Protein AF-A0AAU9UI06-F1 (afdb_monomer_lite)

pLDDT: mean 90.59, std 6.17, range [59.78, 96.38]

Foldseek 3Di:
DLVVVLVVCVVVVPPDPCNDSVSVVVQVVCPLLRLSNQVVVQVVLVVVCVVVVDDQGQDGDPGSVCSVVNQQSQLCSCVRVVPPPVVSNPD

Structure (mmCIF, N/CA/C/O backbone):
data_AF-A0AAU9UI06-F1
#
_entry.id   AF-A0AAU9UI06-F1
#
loop_
_atom_site.group_PDB
_atom_site.id
_atom_site.type_symbol
_atom_site.label_atom_id
_atom_site.label_alt_id
_atom_site.label_comp_id
_atom_site.label_asym_id
_atom_site.label_entity_id
_atom_site.label_seq_id
_atom_site.pdbx_PDB_ins_code
_atom_site.Cartn_x
_atom_site.Cartn_y
_atom_site.Cartn_z
_atom_site.occupancy
_atom_site.B_iso_or_equiv
_atom_site.auth_seq_id
_atom_site.auth_comp_id
_atom_site.auth_asym_id
_atom_site.auth_atom_id
_atom_site.pdbx_PDB_model_num
ATOM 1 N N . MET A 1 1 ? -8.123 -9.844 -13.497 1.00 64.25 1 MET A N 1
ATOM 2 C CA . MET A 1 1 ? -7.668 -9.330 -12.189 1.00 64.25 1 MET A CA 1
ATOM 3 C C . MET A 1 1 ? -6.780 -8.112 -12.364 1.00 64.25 1 MET A C 1
ATOM 5 O O . MET A 1 1 ? -7.166 -7.071 -11.870 1.00 64.25 1 MET A O 1
ATOM 9 N N . GLU A 1 2 ? -5.639 -8.190 -13.062 1.00 70.69 2 GLU A N 1
ATOM 10 C CA . GLU A 1 2 ? -4.761 -7.013 -13.240 1.00 70.69 2 GLU A CA 1
ATOM 11 C C . GLU A 1 2 ? -5.413 -5.906 -14.080 1.00 70.69 2 GLU A C 1
ATOM 13 O O . GLU A 1 2 ? -5.442 -4.758 -13.650 1.00 70.69 2 GLU A O 1
ATOM 18 N N . ASN A 1 3 ? -6.049 -6.264 -15.200 1.00 76.94 3 ASN A N 1
ATOM 19 C CA . ASN A 1 3 ? -6.818 -5.305 -16.004 1.00 76.94 3 ASN A CA 1
ATOM 20 C C . ASN A 1 3 ? -8.005 -4.711 -15.231 1.00 76.94 3 ASN A C 1
ATOM 22 O O . ASN A 1 3 ? -8.235 -3.515 -15.313 1.00 76.94 3 ASN A O 1
ATOM 26 N N . ASP A 1 4 ? -8.676 -5.505 -14.387 1.00 88.25 4 ASP A N 1
ATOM 27 C CA . ASP A 1 4 ? -9.781 -5.006 -13.552 1.00 88.25 4 ASP A CA 1
ATOM 28 C C . ASP A 1 4 ? -9.298 -3.946 -12.539 1.00 88.25 4 ASP A C 1
ATOM 30 O O . ASP A 1 4 ? -10.021 -3.001 -12.219 1.00 88.25 4 ASP A O 1
ATOM 34 N N . ILE A 1 5 ? -8.068 -4.095 -12.025 1.00 90.06 5 ILE A N 1
ATOM 35 C CA . ILE A 1 5 ? -7.450 -3.115 -11.123 1.00 90.06 5 ILE A CA 1
ATOM 36 C C . ILE A 1 5 ? -7.095 -1.842 -11.893 1.00 90.06 5 ILE A C 1
ATOM 38 O O . ILE A 1 5 ? -7.386 -0.756 -11.403 1.00 90.06 5 ILE A O 1
ATOM 42 N N . LEU A 1 6 ? -6.503 -1.955 -13.084 1.00 90.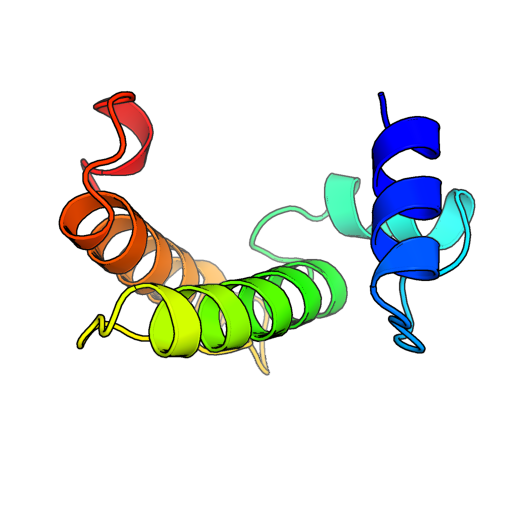44 6 LEU A N 1
ATOM 43 C CA . LEU A 1 6 ? -6.150 -0.794 -13.910 1.00 90.44 6 LEU A CA 1
ATOM 44 C C . LEU A 1 6 ? -7.387 -0.009 -14.359 1.00 90.44 6 LEU A C 1
ATOM 46 O O . LEU A 1 6 ? -7.389 1.217 -14.259 1.00 90.44 6 LEU A O 1
ATOM 50 N N . ASP A 1 7 ? -8.453 -0.703 -14.757 1.00 91.56 7 ASP A N 1
ATOM 51 C CA . ASP A 1 7 ? -9.742 -0.083 -15.071 1.00 91.56 7 ASP A CA 1
ATOM 52 C C . ASP A 1 7 ? -10.300 0.656 -13.843 1.00 91.56 7 ASP A C 1
ATOM 54 O O . ASP A 1 7 ? -10.681 1.820 -13.938 1.00 91.56 7 ASP A O 1
ATOM 58 N N . SER A 1 8 ? -10.241 0.034 -12.658 1.00 91.75 8 SER A N 1
ATOM 59 C CA . SER A 1 8 ? -10.675 0.672 -11.405 1.00 91.75 8 SER A CA 1
ATOM 60 C C . SER A 1 8 ? -9.828 1.898 -11.041 1.00 91.75 8 SER A C 1
ATOM 62 O O . SER A 1 8 ? -10.356 2.890 -10.545 1.00 91.75 8 SER A O 1
ATOM 64 N N . LEU A 1 9 ? -8.511 1.855 -11.271 1.00 90.44 9 LEU A N 1
ATOM 65 C CA . LEU A 1 9 ? -7.622 3.001 -11.054 1.00 90.44 9 LEU A CA 1
ATOM 66 C C . LEU A 1 9 ? -7.961 4.153 -12.007 1.00 90.44 9 LEU A C 1
ATOM 68 O O . LEU A 1 9 ? -7.988 5.308 -11.583 1.00 90.44 9 LEU A O 1
ATOM 72 N N . ASN A 1 10 ? -8.264 3.841 -13.266 1.00 90.25 10 ASN A N 1
ATOM 73 C CA . ASN A 1 10 ? -8.703 4.822 -14.249 1.00 90.25 10 ASN A CA 1
ATOM 74 C C . ASN A 1 10 ? -10.057 5.447 -13.865 1.00 90.25 10 ASN A C 1
ATOM 76 O O . ASN A 1 10 ? -10.208 6.666 -13.922 1.00 90.25 10 ASN A O 1
ATOM 80 N N . ASP A 1 11 ? -11.008 4.644 -13.378 1.00 91.75 11 ASP A N 1
ATOM 81 C CA . ASP A 1 11 ? -12.304 5.126 -12.876 1.00 91.75 11 ASP A CA 1
ATOM 82 C C . ASP A 1 11 ? -12.157 6.056 -11.657 1.00 91.75 11 ASP A C 1
ATOM 84 O O . ASP A 1 11 ? -12.936 6.996 -11.486 1.00 91.75 11 ASP A O 1
ATOM 88 N N . LEU A 1 12 ? -11.137 5.829 -10.822 1.00 88.62 12 LEU A N 1
ATOM 89 C CA . LEU A 1 12 ? -10.764 6.715 -9.713 1.00 88.62 12 LEU A CA 1
ATOM 90 C C . LEU A 1 12 ? -10.024 7.986 -10.171 1.00 88.62 12 LEU A C 1
ATOM 92 O O . LEU A 1 12 ? -9.756 8.860 -9.346 1.00 88.62 12 LEU A O 1
ATOM 96 N N . GLY A 1 13 ? -9.690 8.108 -11.461 1.00 87.75 13 GLY A N 1
ATOM 97 C CA . GLY A 1 13 ? -8.936 9.233 -12.015 1.00 87.75 13 GLY A CA 1
ATOM 98 C C . GLY A 1 13 ? -7.450 9.216 -11.647 1.00 87.75 13 GLY A C 1
ATOM 99 O O . GLY A 1 13 ? -6.834 10.272 -11.520 1.00 87.75 13 GLY A O 1
ATOM 100 N N . TYR A 1 14 ? -6.866 8.036 -11.422 1.00 87.38 14 TYR A N 1
ATOM 101 C CA . TYR A 1 14 ? -5.441 7.904 -11.129 1.00 87.38 14 TYR A CA 1
ATOM 102 C C . TYR A 1 14 ? -4.586 8.209 -12.370 1.00 87.38 14 TYR A C 1
ATOM 104 O O . TYR A 1 14 ? -4.578 7.453 -13.337 1.00 87.38 14 TYR A O 1
ATOM 112 N N . GLU A 1 15 ? -3.797 9.283 -12.313 1.00 82.44 15 GLU A N 1
ATOM 113 C CA . GLU A 1 15 ? -2.876 9.700 -13.389 1.00 82.44 15 GLU A CA 1
ATOM 114 C C . GLU A 1 15 ? -1.404 9.364 -13.085 1.00 82.44 15 GLU A C 1
ATOM 116 O O . GLU A 1 15 ? -0.474 10.000 -13.586 1.00 82.44 15 GLU A O 1
ATOM 121 N N . GLY A 1 16 ? -1.161 8.405 -12.193 1.00 81.88 16 GLY A N 1
ATOM 122 C CA . GLY A 1 16 ? 0.195 8.068 -11.781 1.00 81.88 16 GLY A CA 1
ATOM 123 C C . GLY A 1 16 ? 0.957 7.184 -12.781 1.00 81.88 16 GLY A C 1
ATOM 124 O O . GLY A 1 16 ? 0.421 6.745 -13.796 1.00 81.88 16 GLY A O 1
ATOM 125 N N . PRO A 1 17 ? 2.233 6.889 -12.477 1.00 79.94 17 PRO A N 1
ATOM 126 C CA . PRO A 1 17 ? 3.153 6.150 -13.354 1.00 79.94 17 PRO A CA 1
ATOM 127 C C . PRO A 1 17 ? 2.750 4.690 -13.604 1.00 79.94 17 PRO A C 1
ATOM 129 O O . PRO A 1 17 ? 3.298 4.045 -14.496 1.00 79.94 17 PRO A O 1
ATOM 132 N N . ILE A 1 18 ? 1.796 4.172 -12.829 1.00 85.62 18 ILE A N 1
ATOM 133 C CA . ILE A 1 18 ? 1.250 2.830 -12.983 1.00 85.62 18 ILE A CA 1
ATOM 134 C C . ILE A 1 18 ? -0.133 2.881 -13.651 1.00 85.62 18 ILE A C 1
ATOM 136 O O . ILE A 1 18 ? -1.149 2.540 -13.052 1.00 85.62 18 ILE A O 1
ATOM 140 N N . SER A 1 19 ? -0.167 3.359 -14.889 1.00 83.12 19 SER A N 1
ATOM 141 C CA . SER A 1 19 ? -1.391 3.472 -15.696 1.00 83.12 19 SER A CA 1
ATOM 142 C C . SER A 1 19 ? -1.448 2.471 -16.855 1.00 83.12 19 SER A C 1
ATOM 144 O O . SER A 1 19 ? -2.503 2.279 -17.451 1.00 83.12 19 SER A O 1
ATOM 146 N N . GLU A 1 20 ? -0.336 1.794 -17.154 1.00 86.44 20 GLU A N 1
ATOM 147 C CA . GLU A 1 20 ? -0.236 0.788 -18.214 1.00 86.44 20 GLU A CA 1
ATOM 148 C C . GLU A 1 20 ? 0.052 -0.606 -17.642 1.00 86.44 20 GLU A C 1
ATOM 150 O O . GLU A 1 20 ? 0.790 -0.749 -16.665 1.00 86.44 20 GLU A O 1
ATOM 155 N N . GLU A 1 21 ? -0.456 -1.648 -18.305 1.00 88.00 21 GLU A N 1
ATOM 156 C CA . GLU A 1 21 ? -0.313 -3.057 -17.898 1.00 88.00 21 GLU A CA 1
ATOM 157 C C . GLU A 1 21 ? 1.149 -3.463 -17.666 1.00 88.00 21 GLU A C 1
ATOM 159 O O . GLU A 1 21 ? 1.487 -4.060 -16.645 1.00 88.00 21 GLU A O 1
ATOM 164 N N . VAL A 1 22 ? 2.052 -3.059 -18.564 1.00 89.38 22 VAL A N 1
ATOM 165 C CA . VAL A 1 22 ? 3.485 -3.380 -18.460 1.00 89.38 22 VAL A CA 1
ATOM 166 C C . VAL A 1 22 ? 4.131 -2.697 -17.251 1.00 89.38 22 VAL A C 1
ATOM 168 O O . VAL A 1 22 ? 4.957 -3.301 -16.562 1.00 89.38 22 VAL A O 1
ATOM 171 N N . ALA A 1 23 ? 3.768 -1.440 -16.982 1.00 89.56 23 ALA A N 1
ATOM 172 C CA . ALA A 1 23 ? 4.280 -0.696 -15.837 1.00 89.56 23 ALA A CA 1
ATOM 173 C C . ALA A 1 23 ? 3.746 -1.274 -14.519 1.00 89.56 23 ALA A C 1
ATOM 175 O O . ALA A 1 23 ? 4.510 -1.427 -13.564 1.00 89.56 23 ALA A O 1
ATOM 176 N N . PHE A 1 24 ? 2.467 -1.663 -14.494 1.00 91.00 24 PHE A N 1
ATOM 177 C CA . PHE A 1 24 ? 1.833 -2.309 -13.349 1.00 91.00 24 PHE A CA 1
ATOM 17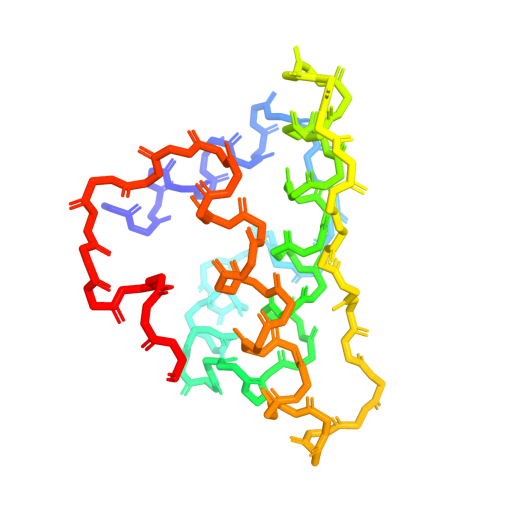8 C C . PHE A 1 24 ? 2.472 -3.654 -13.025 1.00 91.00 24 PHE A C 1
ATOM 180 O O . PHE A 1 24 ? 2.955 -3.832 -11.907 1.00 91.00 24 PHE A O 1
ATOM 187 N N . ALA A 1 25 ? 2.589 -4.547 -14.008 1.00 91.56 25 ALA A N 1
ATOM 188 C CA . ALA A 1 25 ? 3.222 -5.851 -13.825 1.00 91.56 25 ALA A CA 1
ATOM 189 C C . ALA A 1 25 ? 4.661 -5.715 -13.299 1.00 91.56 25 ALA A C 1
ATOM 191 O O . ALA A 1 25 ? 5.044 -6.354 -12.320 1.00 91.56 25 ALA A O 1
ATOM 192 N N . LYS A 1 26 ? 5.447 -4.794 -13.872 1.00 91.62 26 LYS A N 1
ATOM 193 C CA . LYS A 1 26 ? 6.819 -4.533 -13.417 1.00 91.62 26 LYS A CA 1
ATOM 194 C C . LYS A 1 26 ? 6.875 -4.001 -11.981 1.00 91.62 26 LYS A C 1
ATOM 196 O O . LYS A 1 26 ? 7.790 -4.349 -11.233 1.00 91.62 26 LYS A O 1
ATOM 201 N N . ALA A 1 27 ? 5.935 -3.139 -11.595 1.00 92.06 27 ALA A N 1
ATOM 202 C CA . ALA A 1 27 ? 5.865 -2.631 -10.231 1.00 92.06 27 ALA A CA 1
ATOM 203 C C . ALA A 1 27 ? 5.512 -3.749 -9.236 1.00 92.06 27 ALA A C 1
ATOM 205 O O . ALA A 1 27 ? 6.112 -3.800 -8.161 1.00 92.06 27 ALA A O 1
ATOM 206 N N . LEU A 1 28 ? 4.602 -4.655 -9.610 1.00 90.94 28 LEU A N 1
ATOM 207 C CA . LEU A 1 28 ? 4.201 -5.808 -8.802 1.00 90.94 28 LEU A CA 1
ATOM 208 C C . LEU A 1 28 ? 5.328 -6.830 -8.622 1.00 90.94 28 LEU A C 1
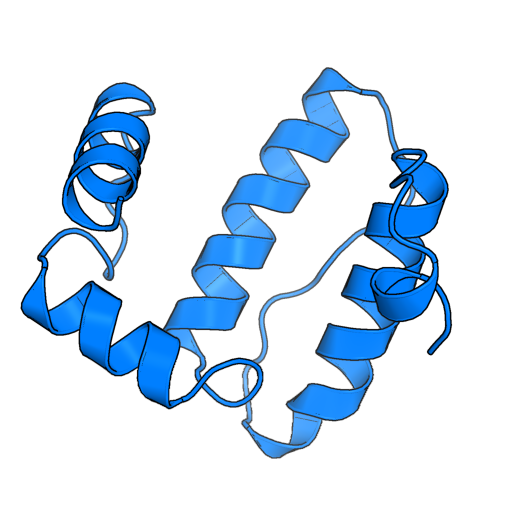ATOM 210 O O . LEU A 1 28 ? 5.512 -7.317 -7.508 1.00 90.94 28 LEU A O 1
ATOM 214 N N . ASP A 1 29 ? 6.126 -7.092 -9.660 1.00 93.12 29 ASP A N 1
ATOM 215 C CA . ASP A 1 29 ? 7.290 -7.990 -9.577 1.00 93.12 29 ASP A CA 1
ATOM 216 C C . ASP A 1 29 ? 8.308 -7.529 -8.520 1.00 93.12 29 ASP A C 1
ATOM 218 O O . ASP A 1 29 ? 8.929 -8.344 -7.834 1.00 93.12 29 ASP A O 1
ATOM 222 N N . GLY A 1 30 ? 8.474 -6.211 -8.355 1.00 90.31 30 GLY A N 1
ATOM 223 C CA . GLY A 1 30 ? 9.324 -5.640 -7.307 1.00 90.31 30 GLY A CA 1
ATOM 224 C C . GLY A 1 30 ? 8.672 -5.610 -5.918 1.00 90.31 30 GLY A C 1
ATOM 225 O O . GLY A 1 30 ? 9.376 -5.447 -4.916 1.00 90.31 30 GLY A O 1
ATOM 226 N N . GLY A 1 31 ? 7.348 -5.769 -5.843 1.00 90.19 31 GLY A N 1
ATOM 227 C CA . GLY A 1 31 ? 6.558 -5.810 -4.613 1.00 90.19 31 GLY A CA 1
ATOM 228 C C . GLY A 1 31 ? 6.907 -4.679 -3.634 1.00 90.19 31 GLY A C 1
ATOM 229 O O . GLY A 1 31 ? 7.061 -3.531 -4.053 1.00 90.19 31 GLY A O 1
ATOM 230 N N . PRO A 1 32 ? 7.106 -4.963 -2.332 1.00 89.31 32 PRO A N 1
ATOM 231 C CA . PRO A 1 32 ? 7.391 -3.933 -1.331 1.00 89.31 32 PRO A CA 1
ATOM 232 C C . PRO A 1 32 ? 8.755 -3.248 -1.496 1.00 89.31 32 PRO A C 1
ATOM 234 O O . PRO A 1 32 ? 9.047 -2.342 -0.729 1.00 89.31 32 PRO A O 1
ATOM 237 N N . LYS A 1 33 ? 9.597 -3.658 -2.458 1.00 92.69 33 LYS A N 1
ATOM 238 C CA . LYS A 1 33 ? 10.847 -2.964 -2.819 1.00 92.69 33 LYS A CA 1
ATOM 239 C C . LYS A 1 33 ? 10.700 -2.038 -4.029 1.00 92.69 33 LYS A C 1
ATOM 241 O O . LYS A 1 33 ? 11.625 -1.295 -4.343 1.00 92.69 33 LYS A O 1
ATOM 246 N N . SER A 1 34 ? 9.565 -2.082 -4.722 1.00 94.75 34 SER A N 1
ATOM 247 C CA . SER A 1 34 ? 9.274 -1.207 -5.854 1.00 94.75 34 SER A CA 1
ATOM 248 C C . SER A 1 34 ? 8.765 0.145 -5.357 1.00 94.75 34 SER A C 1
ATOM 250 O O . SER A 1 34 ? 7.731 0.219 -4.696 1.00 94.75 34 SER A O 1
ATOM 252 N N . LEU A 1 35 ? 9.479 1.221 -5.696 1.00 93.38 35 LEU A N 1
ATOM 253 C CA . LEU A 1 35 ? 9.080 2.590 -5.343 1.00 93.38 35 LEU A CA 1
ATOM 254 C C . LEU A 1 35 ? 7.721 2.959 -5.951 1.00 93.38 35 LEU A C 1
ATOM 256 O O . LEU A 1 35 ? 6.893 3.595 -5.306 1.00 93.38 35 LEU A O 1
ATOM 260 N N . GLU A 1 36 ? 7.463 2.505 -7.178 1.00 92.62 36 GLU A N 1
ATOM 261 C CA . GLU A 1 36 ? 6.191 2.756 -7.854 1.00 92.62 36 GLU A CA 1
ATOM 262 C C . GLU A 1 36 ? 5.041 2.037 -7.141 1.00 92.62 36 GLU A C 1
ATOM 264 O O . GLU A 1 36 ? 3.979 2.620 -6.916 1.00 92.62 36 GLU A O 1
ATOM 269 N N . TYR A 1 37 ? 5.267 0.786 -6.726 1.00 93.31 37 TYR A N 1
ATOM 270 C CA . TYR A 1 37 ? 4.274 0.011 -5.985 1.00 93.31 37 TYR A CA 1
ATOM 271 C C . TYR A 1 37 ? 3.930 0.680 -4.651 1.00 93.31 37 TYR A C 1
ATOM 273 O O . TYR A 1 37 ? 2.755 0.885 -4.347 1.00 93.31 37 TYR A O 1
ATOM 281 N N . THR A 1 38 ? 4.936 1.064 -3.860 1.00 93.88 38 THR A N 1
ATOM 282 C CA . THR A 1 38 ? 4.691 1.677 -2.545 1.00 93.88 38 THR A CA 1
ATOM 283 C C . THR A 1 38 ? 4.044 3.050 -2.661 1.00 93.88 38 THR A C 1
ATOM 285 O O . THR A 1 38 ? 3.180 3.384 -1.853 1.00 93.88 38 THR A O 1
ATOM 288 N N . LYS A 1 39 ? 4.367 3.812 -3.711 1.00 93.31 39 LYS A N 1
ATOM 289 C CA . LYS A 1 39 ? 3.693 5.074 -4.026 1.00 93.31 39 LYS A CA 1
ATOM 290 C C . LYS A 1 39 ? 2.214 4.881 -4.365 1.00 93.31 39 LYS A C 1
ATOM 292 O O . LYS A 1 39 ? 1.384 5.648 -3.882 1.00 93.31 39 LYS A O 1
ATOM 297 N N . LEU A 1 40 ? 1.866 3.868 -5.159 1.00 93.25 40 LEU A N 1
ATOM 298 C CA . LEU A 1 40 ? 0.463 3.547 -5.441 1.00 93.25 40 LEU A CA 1
ATOM 299 C C . LEU A 1 40 ? -0.286 3.152 -4.164 1.00 93.25 40 LEU A C 1
ATOM 301 O O . LEU A 1 40 ? -1.370 3.674 -3.909 1.00 93.25 40 LEU A O 1
ATOM 305 N N . VAL A 1 41 ? 0.306 2.285 -3.338 1.00 94.69 41 VAL A N 1
ATOM 306 C CA . VAL A 1 41 ? -0.289 1.886 -2.053 1.00 94.69 41 VAL A CA 1
ATOM 307 C C . VAL A 1 41 ? -0.494 3.096 -1.141 1.00 94.69 41 VAL A C 1
ATOM 309 O O . VAL A 1 41 ? -1.568 3.219 -0.562 1.00 94.69 41 VAL A O 1
ATOM 312 N N . HIS A 1 42 ? 0.479 4.007 -1.053 1.00 94.56 42 HIS A N 1
ATOM 313 C CA . HIS A 1 42 ? 0.358 5.252 -0.291 1.00 94.56 42 HIS A CA 1
ATOM 314 C C . HIS A 1 42 ? -0.840 6.094 -0.749 1.00 94.56 42 HIS A C 1
ATOM 316 O O . HIS A 1 42 ? -1.655 6.494 0.077 1.00 94.56 42 HIS A O 1
ATOM 322 N N . ILE A 1 43 ? -0.992 6.314 -2.060 1.00 92.81 43 ILE A N 1
ATOM 323 C CA . ILE A 1 43 ? -2.104 7.105 -2.614 1.00 92.81 43 ILE A CA 1
ATOM 324 C C . ILE A 1 43 ? -3.454 6.476 -2.251 1.00 92.81 43 ILE A C 1
ATOM 326 O O . ILE A 1 43 ? -4.348 7.166 -1.768 1.00 92.81 43 ILE A O 1
ATOM 330 N N . LEU A 1 44 ? -3.594 5.161 -2.432 1.00 93.50 44 LEU A N 1
ATOM 331 C CA . LEU A 1 44 ? -4.828 4.456 -2.084 1.00 93.50 44 LEU A CA 1
ATOM 332 C C . LEU A 1 44 ? -5.096 4.482 -0.571 1.00 93.50 44 LEU A C 1
ATOM 334 O O . LEU A 1 44 ? -6.238 4.675 -0.152 1.00 93.50 44 LEU A O 1
ATOM 338 N N . ALA A 1 45 ? -4.058 4.313 0.251 1.00 95.06 45 ALA A N 1
ATOM 339 C CA . ALA A 1 45 ? -4.167 4.355 1.704 1.00 95.06 45 ALA A CA 1
ATOM 340 C C . ALA A 1 45 ? -4.608 5.738 2.203 1.00 95.06 45 ALA A C 1
ATOM 342 O O . ALA A 1 45 ? -5.482 5.807 3.061 1.00 95.06 45 ALA A O 1
ATOM 343 N N . GLU A 1 46 ? -4.085 6.827 1.631 1.00 94.12 46 GLU A N 1
ATOM 344 C CA . GLU A 1 46 ? -4.486 8.199 1.971 1.00 94.12 46 GLU A CA 1
ATOM 345 C C . GLU A 1 46 ? -5.960 8.478 1.646 1.00 94.12 46 GLU A C 1
ATOM 347 O O . GLU A 1 46 ? -6.662 9.118 2.432 1.00 94.12 46 GLU A O 1
ATOM 352 N N . GLU A 1 47 ? -6.469 7.973 0.520 1.00 93.44 47 GLU A N 1
ATOM 353 C CA . GLU A 1 47 ? -7.891 8.112 0.189 1.00 93.44 47 GLU A CA 1
ATOM 354 C C . GLU A 1 47 ? -8.776 7.285 1.133 1.00 93.44 47 GLU A C 1
ATOM 356 O O . GLU A 1 47 ? -9.751 7.800 1.685 1.00 93.44 47 GLU A O 1
ATOM 361 N N . ILE A 1 48 ? -8.406 6.030 1.415 1.00 94.62 48 ILE A N 1
ATOM 362 C CA . ILE A 1 48 ? -9.132 5.176 2.371 1.00 94.62 48 ILE A CA 1
ATOM 363 C C . ILE A 1 48 ? -9.111 5.787 3.774 1.00 94.62 48 ILE A C 1
ATOM 365 O O . ILE A 1 48 ? -10.141 5.797 4.451 1.00 94.62 48 ILE A O 1
ATOM 369 N N . LYS A 1 49 ? -7.969 6.336 4.196 1.00 94.69 49 LYS A N 1
ATOM 370 C CA . LYS A 1 49 ? -7.801 7.030 5.473 1.00 94.69 49 LYS A CA 1
ATOM 371 C C . LYS A 1 49 ? -8.817 8.152 5.632 1.00 94.69 49 LYS A C 1
ATOM 373 O O . LYS A 1 49 ? -9.498 8.209 6.653 1.00 94.69 49 LYS A O 1
ATOM 378 N N . LYS A 1 50 ? -8.955 9.013 4.619 1.00 93.00 50 LYS A N 1
ATOM 379 C CA . LYS A 1 50 ? -9.932 10.116 4.616 1.00 93.00 50 LYS A CA 1
ATOM 380 C C . LYS A 1 50 ? -11.369 9.598 4.669 1.00 93.00 50 LYS A C 1
ATOM 382 O O . LYS A 1 50 ? -12.180 10.138 5.414 1.00 93.00 50 LYS A O 1
ATOM 387 N N . LEU A 1 51 ? -11.680 8.552 3.902 1.00 94.12 51 LEU A N 1
ATOM 388 C CA . LEU A 1 51 ? -13.029 7.977 3.826 1.00 94.12 51 LEU A CA 1
ATOM 389 C C . LEU A 1 51 ? -13.451 7.263 5.117 1.00 94.12 51 LEU A C 1
ATOM 391 O O . LEU A 1 51 ? -14.620 7.321 5.494 1.00 94.12 51 LEU A O 1
ATOM 395 N N . CYS A 1 52 ? -12.512 6.594 5.786 1.00 93.75 52 CYS A N 1
ATOM 396 C CA . CYS A 1 52 ? -12.766 5.781 6.978 1.00 93.75 52 CYS A CA 1
ATOM 397 C C . CYS A 1 52 ? -12.368 6.478 8.291 1.00 93.75 52 CYS A C 1
ATOM 399 O O . CYS A 1 52 ? -12.574 5.905 9.357 1.00 93.75 52 CYS A O 1
ATOM 401 N N . ASN A 1 53 ? -11.834 7.703 8.218 1.00 93.38 53 ASN A N 1
ATOM 402 C CA . ASN A 1 53 ? -11.337 8.489 9.350 1.00 93.38 53 ASN A CA 1
ATOM 403 C C . ASN A 1 53 ? -10.314 7.718 10.211 1.00 93.38 53 ASN A C 1
ATOM 405 O O . ASN A 1 53 ? -10.463 7.629 11.430 1.00 93.38 53 ASN A O 1
ATOM 409 N N . LEU A 1 54 ? -9.306 7.144 9.546 1.00 94.81 54 LEU A N 1
ATOM 410 C CA . LEU A 1 54 ? -8.214 6.392 10.178 1.00 94.81 54 LEU A CA 1
ATOM 411 C C . LEU A 1 54 ? -7.093 7.329 10.651 1.00 94.81 54 LEU A C 1
ATOM 413 O O . LEU A 1 54 ? -6.912 8.425 10.106 1.00 94.81 54 LEU A O 1
ATOM 417 N N . GLU A 1 55 ? -6.318 6.894 11.639 1.00 94.19 55 GLU A N 1
ATOM 418 C CA . GLU A 1 55 ? -5.163 7.621 12.173 1.00 94.19 55 GLU A CA 1
ATOM 419 C C . GLU A 1 55 ? -3.848 7.190 11.514 1.00 94.19 55 GLU A C 1
ATOM 421 O O . GLU A 1 55 ? -3.019 8.051 11.190 1.00 94.19 55 GLU A O 1
ATOM 426 N N . GLU A 1 56 ? -3.675 5.891 11.259 1.00 93.06 56 GLU A N 1
ATOM 427 C CA . GLU A 1 56 ? -2.467 5.324 10.665 1.00 93.06 56 GLU A CA 1
ATOM 428 C C . GLU A 1 56 ? -2.246 5.837 9.236 1.00 93.06 56 GLU A C 1
ATOM 430 O O . GLU A 1 56 ? -3.172 6.189 8.497 1.00 93.06 56 GLU A O 1
ATOM 435 N N . THR A 1 57 ? -0.978 5.882 8.839 1.00 93.06 57 THR A N 1
ATOM 436 C CA . THR A 1 57 ? -0.544 6.303 7.506 1.00 93.06 57 THR A CA 1
ATOM 437 C C . THR A 1 57 ? 0.422 5.269 6.964 1.00 93.06 57 THR A C 1
ATOM 439 O O . THR A 1 57 ? 1.229 4.722 7.710 1.00 93.06 57 THR A O 1
ATOM 442 N N . VAL A 1 58 ? 0.388 5.061 5.653 1.00 95.25 58 VAL A N 1
ATOM 443 C CA . VAL A 1 58 ? 1.410 4.294 4.940 1.00 95.25 58 VAL A CA 1
ATOM 444 C C . VAL A 1 58 ? 2.197 5.267 4.088 1.00 95.25 58 VAL A C 1
ATOM 446 O O . VAL A 1 58 ? 1.616 5.848 3.178 1.00 95.25 58 VAL A O 1
ATOM 449 N N . ASN A 1 59 ? 3.481 5.482 4.361 1.00 92.75 59 ASN A N 1
ATOM 450 C CA . ASN A 1 59 ? 4.293 6.404 3.568 1.00 92.75 59 ASN A CA 1
ATOM 451 C C . ASN A 1 59 ? 4.850 5.719 2.319 1.00 92.75 59 ASN A C 1
ATOM 453 O O . ASN A 1 59 ? 5.129 4.524 2.320 1.00 92.75 59 ASN A O 1
ATOM 457 N N . MET A 1 60 ? 5.049 6.480 1.242 1.00 90.88 60 MET A N 1
ATOM 458 C CA . MET A 1 60 ? 5.821 5.973 0.107 1.00 90.88 60 MET A CA 1
ATOM 459 C C . MET A 1 60 ? 7.300 5.841 0.487 1.00 90.88 60 MET A C 1
ATOM 461 O O . MET A 1 60 ? 7.805 6.601 1.314 1.00 90.88 60 MET A O 1
ATOM 465 N N . MET A 1 61 ? 8.005 4.924 -0.168 1.00 93.38 61 MET A N 1
ATOM 466 C CA . MET A 1 61 ? 9.452 4.805 0.001 1.00 93.38 61 MET A CA 1
ATOM 467 C C . MET A 1 61 ? 10.199 5.742 -0.941 1.00 93.38 61 MET A C 1
ATOM 469 O O . MET A 1 61 ? 9.756 5.989 -2.065 1.00 93.38 61 MET A O 1
ATOM 473 N N . ASN A 1 62 ? 11.372 6.191 -0.507 1.00 90.38 62 ASN A N 1
ATOM 474 C CA . ASN A 1 62 ? 12.349 6.890 -1.342 1.00 90.38 62 ASN A CA 1
ATOM 475 C C . ASN A 1 62 ? 13.552 5.999 -1.679 1.00 90.38 62 ASN A C 1
ATOM 477 O O . ASN A 1 62 ? 14.228 6.246 -2.677 1.00 90.38 62 ASN A O 1
ATOM 481 N N . ASP A 1 63 ? 13.786 4.952 -0.883 1.00 92.44 63 ASP A N 1
ATOM 482 C CA . ASP A 1 63 ? 14.851 3.972 -1.085 1.00 92.44 63 ASP A CA 1
ATOM 483 C C . ASP A 1 63 ? 14.331 2.530 -0.866 1.00 92.44 63 ASP A C 1
ATOM 485 O O . ASP A 1 63 ? 13.539 2.299 0.051 1.00 92.44 63 ASP A O 1
ATOM 489 N N . PRO A 1 64 ? 14.736 1.531 -1.675 1.00 91.06 64 PRO A N 1
ATOM 490 C CA . PRO A 1 64 ? 14.327 0.133 -1.490 1.00 91.06 64 PRO A CA 1
ATOM 491 C C . PRO A 1 64 ? 14.656 -0.478 -0.114 1.00 91.06 64 PRO A C 1
ATOM 493 O O . PRO A 1 64 ? 13.996 -1.441 0.305 1.00 91.06 64 PRO A O 1
ATOM 496 N N . ASP A 1 65 ? 15.653 0.051 0.599 1.00 92.75 65 ASP A N 1
ATOM 497 C CA . ASP A 1 65 ? 16.015 -0.388 1.950 1.00 92.75 65 ASP A CA 1
ATOM 498 C C . ASP A 1 65 ? 14.962 0.020 3.003 1.00 92.75 65 ASP A C 1
ATOM 500 O O . ASP A 1 65 ? 14.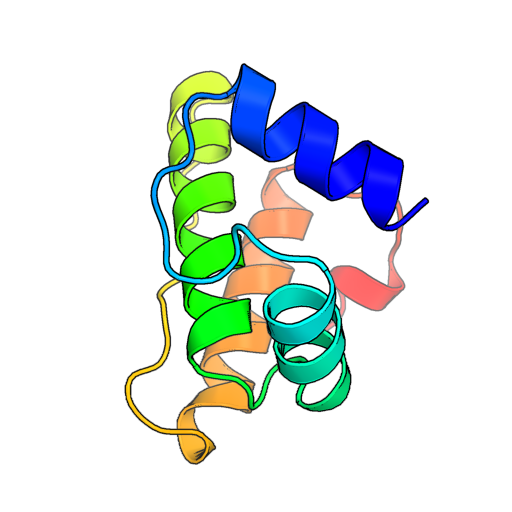878 -0.596 4.068 1.00 92.75 65 ASP A O 1
ATOM 504 N N . GLU A 1 66 ? 14.067 0.963 2.682 1.00 93.06 66 GLU A N 1
ATOM 505 C CA . GLU A 1 66 ? 12.936 1.376 3.532 1.00 93.06 66 GLU A CA 1
ATOM 506 C C . GLU A 1 66 ? 11.770 0.365 3.520 1.00 93.06 66 GLU A C 1
ATOM 508 O O . GLU A 1 66 ? 10.810 0.508 4.281 1.00 93.06 66 GLU A O 1
ATOM 513 N N . SER A 1 67 ? 11.865 -0.705 2.718 1.00 93.56 67 SER A N 1
ATOM 514 C CA . SER A 1 67 ? 10.806 -1.718 2.528 1.00 93.56 67 SER A CA 1
ATOM 515 C C . SER A 1 67 ? 10.295 -2.356 3.812 1.00 93.56 67 SER A C 1
ATOM 517 O O . SER A 1 67 ? 9.112 -2.678 3.911 1.00 93.56 67 SER A O 1
ATOM 519 N N . SER A 1 68 ? 11.148 -2.496 4.826 1.00 93.06 68 SER A N 1
ATOM 520 C CA . SER A 1 68 ? 10.720 -3.016 6.130 1.00 93.06 68 SER A CA 1
ATOM 521 C C . SER A 1 68 ? 9.859 -2.012 6.905 1.00 93.06 68 SER A C 1
ATOM 523 O O . SER A 1 68 ? 8.889 -2.423 7.538 1.00 93.06 68 SER A O 1
ATOM 525 N N . SER A 1 69 ? 10.173 -0.710 6.832 1.00 93.69 69 SER A N 1
ATOM 526 C CA . SER A 1 69 ? 9.358 0.347 7.458 1.00 93.69 69 SER A CA 1
ATOM 527 C C . SER A 1 69 ? 8.003 0.446 6.772 1.00 93.69 69 SER A C 1
ATOM 529 O O . SER A 1 69 ? 6.972 0.379 7.434 1.00 93.69 69 SER A O 1
ATOM 531 N N . PHE A 1 70 ? 8.009 0.480 5.435 1.00 94.88 70 PHE A N 1
ATOM 532 C CA . PHE A 1 70 ? 6.791 0.491 4.628 1.00 94.88 70 PHE A CA 1
ATOM 533 C C . PHE A 1 70 ? 5.849 -0.669 4.980 1.00 94.88 70 PHE A C 1
ATOM 535 O O . PHE A 1 70 ? 4.654 -0.468 5.186 1.00 94.88 70 PHE A O 1
ATOM 542 N N . LEU A 1 71 ? 6.377 -1.895 5.075 1.00 94.19 71 LEU A N 1
ATOM 543 C CA . LEU A 1 71 ? 5.576 -3.073 5.416 1.00 94.19 71 LEU A CA 1
ATOM 544 C C . LEU A 1 71 ? 4.998 -3.006 6.833 1.00 94.19 71 LEU A C 1
ATOM 546 O O . LEU A 1 71 ? 3.876 -3.463 7.051 1.00 94.19 71 LEU A O 1
ATOM 550 N N . LEU A 1 72 ? 5.742 -2.444 7.787 1.00 94.44 72 LEU A N 1
ATOM 551 C CA . LEU A 1 72 ? 5.267 -2.267 9.156 1.00 94.44 72 LEU A CA 1
ATOM 552 C C . LEU A 1 72 ? 4.127 -1.242 9.220 1.00 94.44 72 LEU A C 1
ATOM 554 O O . LEU A 1 72 ? 3.095 -1.521 9.826 1.00 94.44 72 LEU A O 1
ATOM 558 N N . GLU A 1 73 ? 4.288 -0.101 8.551 1.00 95.50 73 GLU A N 1
ATOM 559 C CA . GLU A 1 73 ? 3.256 0.935 8.425 1.00 95.50 73 GLU A CA 1
ATOM 560 C C . GLU A 1 73 ? 1.996 0.385 7.744 1.00 95.50 73 GLU A C 1
ATOM 562 O O . GLU A 1 73 ? 0.887 0.538 8.255 1.00 95.50 73 GLU A O 1
ATOM 567 N N . LEU A 1 74 ? 2.161 -0.353 6.641 1.00 95.50 74 LEU A N 1
ATOM 568 C CA . LEU A 1 74 ? 1.055 -1.008 5.942 1.00 95.50 74 LEU A CA 1
ATOM 569 C C . LEU A 1 74 ? 0.335 -2.031 6.830 1.00 95.50 74 LEU A C 1
ATOM 571 O O . LEU A 1 74 ? -0.893 -2.102 6.816 1.00 95.50 74 LEU A O 1
ATOM 575 N N . SER A 1 75 ? 1.076 -2.811 7.617 1.00 95.19 75 SER A N 1
ATOM 576 C CA . SER A 1 75 ? 0.510 -3.781 8.562 1.00 95.19 75 SER A CA 1
ATOM 577 C C . SER A 1 75 ? -0.332 -3.094 9.643 1.00 95.19 75 SER A C 1
ATOM 579 O O . SER A 1 75 ? -1.463 -3.517 9.905 1.00 95.19 75 SER A O 1
ATOM 581 N N . SER A 1 76 ? 0.168 -1.996 10.220 1.00 95.06 76 SER A N 1
ATOM 582 C CA . SER A 1 76 ? -0.570 -1.181 11.195 1.00 95.06 76 SER A CA 1
ATOM 583 C C . SER A 1 76 ? -1.823 -0.551 10.587 1.00 95.06 76 SER A C 1
ATOM 585 O O . SER A 1 76 ? -2.908 -0.691 11.155 1.00 95.06 76 SER A O 1
ATOM 587 N N . PHE A 1 77 ? -1.711 0.032 9.392 1.00 96.38 77 PHE A N 1
ATOM 588 C CA . PHE A 1 77 ? -2.840 0.602 8.657 1.00 96.38 77 PHE A CA 1
ATOM 589 C C . PHE A 1 77 ? -3.935 -0.437 8.379 1.00 96.38 77 PHE A C 1
ATOM 591 O O . PHE A 1 77 ? -5.110 -0.225 8.677 1.00 96.38 77 PHE A O 1
ATOM 598 N N . LEU A 1 78 ? -3.559 -1.612 7.860 1.00 95.56 78 LEU A N 1
ATOM 599 C CA . LEU A 1 78 ? -4.503 -2.701 7.599 1.00 95.56 78 LEU A CA 1
ATOM 600 C C . LEU A 1 78 ? -5.150 -3.220 8.887 1.00 95.56 78 LEU A C 1
ATOM 602 O O . LEU A 1 78 ? -6.310 -3.637 8.872 1.00 95.56 78 LEU A O 1
ATOM 606 N N . LYS A 1 79 ? -4.418 -3.207 10.004 1.00 94.81 79 LYS A N 1
ATOM 607 C CA . LYS A 1 79 ? -4.947 -3.595 11.312 1.00 94.81 79 LYS A CA 1
ATOM 608 C C . LYS A 1 79 ? -6.009 -2.614 11.797 1.00 94.81 79 LYS A C 1
ATOM 610 O O . LYS A 1 79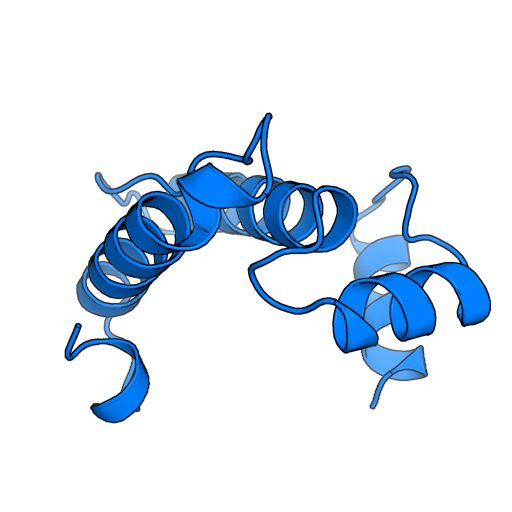 ? -7.045 -3.071 12.275 1.00 94.81 79 LYS A O 1
ATOM 615 N N . GLU A 1 80 ? -5.777 -1.311 11.653 1.00 95.62 80 GLU A N 1
ATOM 616 C CA . GLU A 1 80 ? -6.756 -0.273 11.996 1.00 95.62 80 GLU A CA 1
ATOM 617 C C . GLU A 1 80 ? -8.004 -0.355 11.107 1.00 95.62 80 GLU A C 1
ATOM 619 O O . GLU A 1 80 ? -9.125 -0.333 11.612 1.00 95.62 80 GLU A O 1
ATOM 624 N N . LEU A 1 81 ? -7.816 -0.586 9.802 1.00 94.81 81 LEU A N 1
ATOM 625 C CA . LEU A 1 81 ? -8.902 -0.805 8.839 1.00 94.81 81 LEU A CA 1
ATOM 626 C C . LEU A 1 81 ? -9.749 -2.061 9.155 1.00 94.81 81 LEU A C 1
ATOM 628 O O . LEU A 1 81 ? -10.826 -2.249 8.591 1.00 94.81 81 LEU A O 1
ATOM 632 N N . GLY A 1 82 ? -9.284 -2.940 10.049 1.00 93.00 82 GLY A N 1
ATOM 633 C CA . GLY A 1 82 ? -9.986 -4.167 10.422 1.00 93.00 82 GLY A CA 1
ATOM 634 C C . GLY A 1 82 ? -9.771 -5.317 9.436 1.00 93.00 82 GLY A C 1
ATOM 635 O O . GLY A 1 82 ? -10.658 -6.154 9.256 1.00 93.00 82 GLY A O 1
ATOM 636 N N . CYS A 1 83 ? -8.603 -5.376 8.786 1.00 92.62 83 CYS A N 1
ATOM 637 C CA . CYS A 1 83 ? -8.270 -6.413 7.811 1.00 92.62 83 CYS A CA 1
ATOM 638 C C . CYS A 1 83 ? -8.443 -7.830 8.408 1.00 92.62 83 CYS A C 1
ATOM 640 O O . CYS A 1 83 ? -7.813 -8.169 9.416 1.00 92.62 83 CYS A O 1
ATOM 642 N N . PRO A 1 84 ? -9.253 -8.706 7.779 1.00 93.06 84 PRO A N 1
ATOM 643 C CA . PRO A 1 84 ? -9.533 -10.043 8.307 1.00 93.06 84 PRO A CA 1
ATOM 644 C C . PRO A 1 84 ? -8.353 -11.013 8.130 1.00 93.06 84 PRO A C 1
ATOM 646 O O . PRO A 1 84 ? -8.301 -12.075 8.761 1.00 93.06 84 PRO A O 1
ATOM 649 N N . TYR A 1 85 ? -7.392 -10.675 7.268 1.00 91.56 85 TYR A N 1
ATOM 650 C CA . TYR A 1 85 ? -6.254 -11.526 6.948 1.00 91.56 85 TYR A CA 1
ATOM 651 C C . TYR A 1 85 ? -5.130 -11.330 7.958 1.00 91.56 85 TYR A C 1
ATOM 653 O O . TYR A 1 85 ? -4.236 -10.510 7.766 1.00 91.56 85 TYR A O 1
ATOM 661 N N . LYS A 1 86 ? -5.127 -12.160 9.007 1.00 88.25 86 LYS A N 1
ATOM 662 C CA . LYS A 1 86 ? -4.136 -12.093 10.096 1.00 88.25 86 LYS A CA 1
ATOM 663 C C . LYS A 1 86 ? -2.686 -12.004 9.614 1.00 88.25 86 LYS A C 1
ATOM 665 O O . LYS A 1 86 ? -1.924 -11.239 10.176 1.00 88.25 86 LYS A O 1
ATOM 670 N N . LYS A 1 87 ? -2.329 -12.725 8.545 1.00 89.00 87 LYS A N 1
ATOM 671 C CA . LYS A 1 87 ? -0.970 -12.727 7.976 1.00 89.00 87 LYS A CA 1
ATOM 672 C C . LYS A 1 87 ? -0.490 -11.356 7.480 1.00 89.00 87 LYS A C 1
ATOM 674 O O . LYS A 1 87 ? 0.710 -11.173 7.361 1.00 89.00 87 LYS A O 1
ATOM 679 N N . LEU A 1 88 ? -1.404 -10.441 7.155 1.00 86.44 88 LEU A N 1
ATOM 680 C CA . LEU A 1 88 ? -1.083 -9.097 6.662 1.00 86.44 88 LEU A CA 1
ATOM 681 C C . LEU A 1 88 ? -0.996 -8.052 7.781 1.00 86.44 88 LEU A C 1
ATOM 683 O O . LEU A 1 88 ? -0.518 -6.955 7.535 1.00 86.44 88 LEU A O 1
ATOM 687 N N . VAL A 1 89 ? -1.470 -8.389 8.984 1.00 88.44 89 VAL A N 1
ATOM 688 C CA . VAL A 1 89 ? -1.517 -7.492 10.156 1.00 88.44 89 VAL A CA 1
ATOM 689 C C . VAL A 1 89 ? -0.640 -7.984 11.312 1.00 88.44 89 VAL A C 1
ATOM 691 O O . VAL A 1 89 ? -0.614 -7.399 12.395 1.00 88.44 89 VAL A O 1
ATOM 694 N N . THR A 1 90 ? 0.049 -9.105 11.109 1.00 76.62 90 THR A N 1
ATOM 695 C CA . THR A 1 90 ? 1.096 -9.617 11.991 1.00 76.62 90 THR A CA 1
ATOM 696 C C . THR A 1 90 ? 2.426 -9.345 1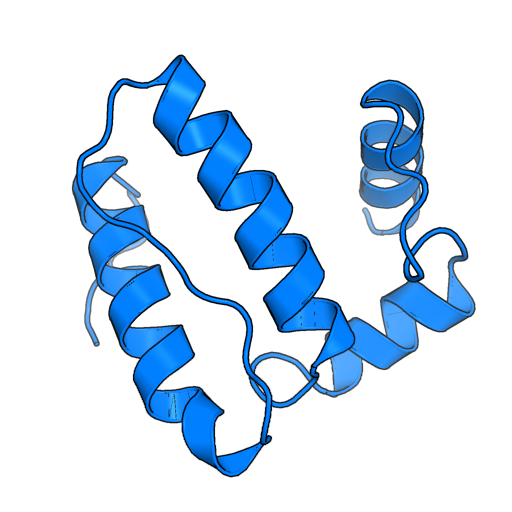1.307 1.00 76.62 90 THR A C 1
ATOM 698 O O . THR A 1 90 ? 2.846 -10.145 10.470 1.00 76.62 90 THR A O 1
ATOM 701 N N . GLY A 1 91 ? 3.009 -8.179 11.599 1.00 59.78 91 GLY A N 1
ATOM 702 C CA . GLY A 1 91 ? 4.401 -7.872 11.253 1.00 59.78 91 GLY A CA 1
ATOM 703 C C . GLY A 1 91 ? 5.373 -8.786 11.986 1.00 59.78 91 GLY A C 1
ATOM 704 O O . GLY A 1 91 ? 5.053 -9.169 13.137 1.00 59.78 91 GLY A O 1
#

Organism: Euphydryas editha (NCBI:txid104508)

Sequence (91 aa):
MENDILDSLNDLGYEGPISEEVAFAKALDGGPKSLEYTKLVHILAEEIKKLCNLEETVNMMNDPDESSSFLLELSSFLKELGCPYKKLVTG

InterPro domains:
  IPR018797 FAM98 [PF10239] (24-91)
  IPR018797 FAM98 [PTHR31353] (1-91)

Secondary structure (DSSP, 8-state):
-HHHHHHHHHHTT--SS--SHHHHHHHHHHGGG-HHHHHHHHHHHHHHHHHHT-----PPPSSGGGHHHHHHHHHHHHHHTT-S-HHHH--

Radius of gyration: 13.12 Å; chains: 1; bounding box: 29×23×31 Å